Protein AF-A0A2P5DE69-F1 (afdb_monomer_lite)

Sequence (50 aa):
MENELAHHISSLIKVYRDGRVERLTGTSTVPSSLDPKTGVHSNDVVISPE

Secondary structure (DSSP, 8-state):
-TT-EEEEETTTEEEETTS-EEE-S--------B-TTT--B-----S---

Organism: Trema orientale (NCBI:txid63057)

Structure (mmCIF, N/CA/C/O backbone):
data_AF-A0A2P5DE69-F1
#
_entry.id   AF-A0A2P5DE69-F1
#
loop_
_atom_site.group_PDB
_atom_site.id
_atom_site.type_symbol
_atom_site.label_atom_id
_atom_site.label_alt_id
_atom_site.label_comp_id
_atom_site.label_asym_id
_atom_site.label_entity_id
_atom_site.label_seq_id
_atom_site.pdbx_PDB_ins_code
_atom_site.Cartn_x
_atom_site.Cartn_y
_atom_site.Cartn_z
_atom_site.occupancy
_atom_site.B_iso_or_equiv
_atom_site.auth_seq_id
_atom_site.auth_comp_id
_atom_site.auth_asym_id
_atom_site.auth_atom_id
_atom_site.pdbx_PDB_model_num
ATOM 1 N N . MET A 1 1 ? 17.518 -1.705 -21.944 1.00 62.78 1 MET A N 1
ATOM 2 C CA . MET A 1 1 ? 16.136 -1.215 -21.749 1.00 62.78 1 MET A CA 1
ATOM 3 C C . MET A 1 1 ? 15.474 -1.791 -20.497 1.00 62.78 1 MET A C 1
ATOM 5 O O . MET A 1 1 ? 14.749 -1.045 -19.864 1.00 62.78 1 MET A O 1
ATOM 9 N N . GLU A 1 2 ? 15.768 -3.030 -20.070 1.00 66.00 2 GLU A N 1
ATOM 10 C CA . GLU A 1 2 ? 15.147 -3.684 -18.886 1.00 66.00 2 GLU A CA 1
ATOM 11 C C . GLU A 1 2 ? 15.271 -2.948 -17.530 1.00 66.00 2 GLU A C 1
ATOM 13 O O . GLU A 1 2 ? 14.576 -3.283 -16.578 1.00 66.00 2 GLU A O 1
ATOM 18 N N . ASN A 1 3 ? 16.132 -1.930 -17.414 1.00 84.06 3 ASN A N 1
ATOM 19 C CA . ASN A 1 3 ? 16.331 -1.176 -16.168 1.00 84.06 3 ASN A CA 1
ATOM 20 C C . ASN A 1 3 ? 16.043 0.326 -16.300 1.00 84.06 3 ASN A C 1
ATOM 22 O O . ASN A 1 3 ? 16.416 1.103 -15.422 1.00 84.06 3 ASN A O 1
ATOM 26 N N . GLU A 1 4 ? 15.391 0.754 -17.383 1.00 95.44 4 GLU A N 1
ATOM 27 C CA . GLU A 1 4 ? 14.969 2.147 -17.509 1.00 95.44 4 GLU A CA 1
ATOM 28 C C . GLU A 1 4 ? 13.740 2.414 -16.630 1.00 95.44 4 GLU A C 1
ATOM 30 O O . GLU A 1 4 ? 12.703 1.756 -16.755 1.00 95.44 4 GLU A O 1
ATOM 35 N N . LEU A 1 5 ? 13.858 3.396 -15.735 1.00 95.56 5 LEU A N 1
ATOM 36 C CA . LEU A 1 5 ? 12.777 3.809 -14.848 1.00 95.56 5 LEU A CA 1
ATOM 37 C C . LEU A 1 5 ? 11.851 4.796 -15.564 1.00 95.56 5 LEU A C 1
ATOM 39 O O . LEU A 1 5 ? 12.289 5.836 -16.052 1.00 95.56 5 LEU A O 1
ATOM 43 N N . ALA A 1 6 ? 10.556 4.487 -15.575 1.00 96.50 6 ALA A N 1
ATOM 44 C CA . ALA A 1 6 ? 9.506 5.425 -15.958 1.00 96.50 6 ALA A CA 1
ATOM 45 C C . ALA A 1 6 ? 9.206 6.402 -14.810 1.00 96.50 6 ALA A C 1
ATOM 47 O O . ALA A 1 6 ? 9.091 7.606 -15.031 1.00 96.50 6 ALA A O 1
ATOM 48 N N . HIS A 1 7 ? 9.129 5.882 -13.579 1.00 96.19 7 HIS A N 1
ATOM 49 C CA . HIS A 1 7 ? 8.933 6.671 -12.365 1.00 96.19 7 HIS A CA 1
ATOM 50 C C . HIS A 1 7 ? 9.791 6.137 -11.221 1.00 96.19 7 HIS A C 1
ATOM 52 O O . HIS A 1 7 ? 9.893 4.927 -11.005 1.00 96.19 7 HIS A O 1
ATOM 58 N N . HIS A 1 8 ? 10.369 7.056 -10.452 1.00 96.44 8 HIS A N 1
ATOM 59 C CA . HIS A 1 8 ? 11.135 6.738 -9.257 1.00 96.44 8 HIS A CA 1
ATOM 60 C C . HIS A 1 8 ? 10.748 7.694 -8.136 1.00 96.44 8 HIS A C 1
ATOM 62 O O . HIS A 1 8 ? 11.033 8.888 -8.205 1.00 96.44 8 HIS A O 1
ATOM 68 N N . ILE A 1 9 ? 10.106 7.156 -7.101 1.00 96.00 9 ILE A N 1
ATOM 69 C CA . ILE A 1 9 ? 9.827 7.891 -5.871 1.00 96.00 9 ILE A CA 1
ATOM 70 C C . ILE A 1 9 ? 10.681 7.249 -4.789 1.00 96.00 9 ILE A C 1
ATOM 72 O O . ILE A 1 9 ? 10.427 6.112 -4.380 1.00 96.00 9 ILE A O 1
ATOM 76 N N . SER A 1 10 ? 11.727 7.972 -4.381 1.00 94.88 10 SER A N 1
ATOM 77 C CA . SER A 1 10 ? 12.763 7.460 -3.483 1.00 94.88 10 SER A CA 1
ATOM 78 C C . SER A 1 10 ? 12.157 6.774 -2.261 1.00 94.88 10 SER A C 1
ATOM 80 O O . SER A 1 10 ? 11.256 7.313 -1.621 1.00 94.88 10 SER A O 1
ATOM 82 N N . SER A 1 11 ? 12.667 5.582 -1.948 1.00 93.31 11 SER A N 1
ATOM 83 C CA . SER A 1 11 ? 12.260 4.737 -0.813 1.00 93.31 11 SER A CA 1
ATOM 84 C C . SER A 1 11 ? 10.820 4.203 -0.838 1.00 93.31 11 SER A C 1
ATOM 86 O O . SER A 1 11 ? 10.476 3.391 0.018 1.00 93.31 11 SER A O 1
ATOM 88 N N . LEU A 1 12 ? 9.987 4.610 -1.802 1.00 95.69 12 LEU A N 1
ATOM 89 C CA . LEU A 1 12 ? 8.587 4.194 -1.893 1.00 95.69 12 LEU A CA 1
ATOM 90 C C . LEU A 1 12 ? 8.365 3.164 -3.002 1.00 95.69 12 LEU A C 1
ATOM 92 O O . LEU A 1 12 ? 7.932 2.040 -2.735 1.00 95.69 12 LEU A O 1
ATOM 96 N N . ILE A 1 13 ? 8.655 3.544 -4.247 1.00 96.81 13 ILE A N 1
ATOM 97 C CA . ILE A 1 13 ? 8.280 2.762 -5.428 1.00 96.81 13 ILE A CA 1
ATOM 98 C C . ILE A 1 13 ? 9.216 3.032 -6.611 1.00 96.81 13 ILE A C 1
ATOM 100 O O . ILE A 1 13 ? 9.659 4.163 -6.839 1.00 96.81 13 ILE A O 1
ATOM 104 N N . LYS A 1 14 ? 9.474 1.986 -7.399 1.00 96.75 14 LYS A N 1
ATOM 105 C CA . LYS A 1 14 ? 10.079 2.077 -8.733 1.00 96.75 14 LYS A CA 1
ATOM 106 C C . LYS A 1 14 ? 9.136 1.469 -9.759 1.00 96.75 14 LYS A C 1
ATOM 108 O O . LYS A 1 14 ? 8.645 0.359 -9.565 1.00 96.75 14 LYS A O 1
ATOM 113 N N . VAL A 1 15 ? 8.918 2.192 -10.849 1.00 97.06 15 VAL A N 1
ATOM 114 C CA . VAL A 1 15 ? 8.142 1.727 -12.000 1.00 97.06 15 VAL A CA 1
ATOM 115 C C . VAL A 1 15 ? 9.062 1.728 -13.208 1.00 97.06 15 VAL A C 1
ATOM 117 O O . VAL A 1 15 ? 9.619 2.768 -13.569 1.00 97.06 15 VAL A O 1
ATOM 120 N N . TYR A 1 16 ? 9.235 0.563 -13.815 1.00 97.19 16 TYR A N 1
ATOM 121 C CA . TYR A 1 16 ? 10.077 0.353 -14.985 1.00 97.19 16 TYR A CA 1
ATOM 122 C C . TYR A 1 16 ? 9.265 0.528 -16.271 1.00 97.19 16 TYR A C 1
ATOM 124 O O . TYR A 1 16 ? 8.048 0.342 -16.294 1.00 97.19 16 TYR A O 1
ATOM 132 N N . ARG A 1 17 ? 9.941 0.905 -17.361 1.00 96.38 17 ARG A N 1
ATOM 133 C CA . ARG A 1 17 ? 9.313 1.108 -18.681 1.00 96.38 17 ARG A CA 1
ATOM 134 C C . ARG A 1 17 ? 8.693 -0.163 -19.265 1.00 96.38 17 ARG A C 1
ATOM 136 O O . ARG A 1 17 ? 7.765 -0.061 -20.058 1.00 96.38 17 ARG A O 1
ATOM 143 N N . ASP A 1 18 ? 9.187 -1.331 -18.865 1.00 95.12 18 ASP A N 1
ATOM 144 C CA . ASP A 1 18 ? 8.660 -2.646 -19.249 1.00 95.12 18 ASP A CA 1
ATOM 145 C C . ASP A 1 18 ? 7.389 -3.050 -18.471 1.00 95.12 18 ASP A C 1
ATOM 147 O O . ASP A 1 18 ? 6.824 -4.112 -18.720 1.00 95.12 18 ASP A O 1
ATOM 151 N N . GLY A 1 19 ? 6.925 -2.205 -17.543 1.00 93.94 19 GLY A N 1
ATOM 152 C CA . GLY A 1 19 ? 5.737 -2.434 -16.722 1.00 93.94 19 GLY A CA 1
ATOM 153 C C . GLY A 1 19 ? 6.020 -3.076 -15.363 1.00 93.94 19 GLY A C 1
ATOM 154 O O . GLY A 1 19 ? 5.106 -3.175 -14.544 1.00 93.94 19 GLY A O 1
ATOM 155 N N . ARG A 1 20 ? 7.263 -3.476 -15.066 1.00 95.75 20 ARG A N 1
ATOM 156 C CA . ARG A 1 20 ? 7.623 -4.012 -13.748 1.00 95.75 20 ARG A CA 1
ATOM 157 C C . ARG A 1 20 ? 7.485 -2.938 -12.668 1.00 95.75 20 ARG A C 1
ATOM 159 O O . ARG A 1 20 ? 7.880 -1.785 -12.852 1.00 95.75 20 ARG A O 1
ATOM 166 N N . VAL A 1 21 ? 6.964 -3.331 -11.507 1.00 95.50 21 VAL A N 1
ATOM 167 C CA . VAL A 1 21 ? 6.802 -2.449 -10.343 1.00 95.50 21 VAL A CA 1
ATOM 168 C C . VAL A 1 21 ? 7.485 -3.065 -9.129 1.00 95.50 21 VAL A C 1
ATOM 170 O O . VAL A 1 21 ? 7.176 -4.186 -8.736 1.00 95.50 21 VAL A O 1
ATOM 173 N N . GLU A 1 22 ? 8.380 -2.308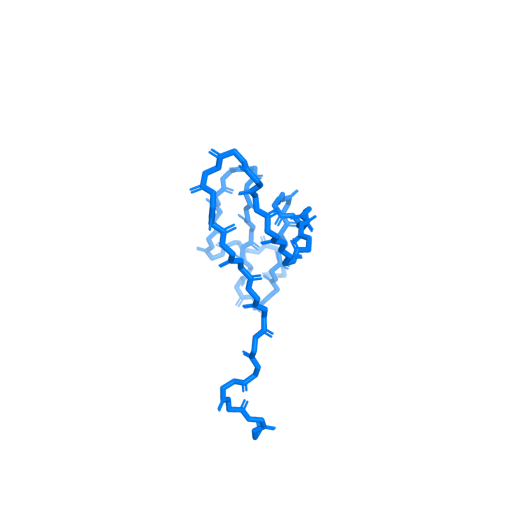 -8.498 1.00 95.50 22 GLU A N 1
ATOM 174 C CA . GLU A 1 22 ? 8.959 -2.650 -7.197 1.00 95.50 22 GLU A CA 1
ATOM 175 C C . GLU A 1 22 ? 8.349 -1.749 -6.117 1.00 95.50 22 GLU A C 1
ATOM 177 O O . GLU A 1 22 ? 8.597 -0.540 -6.088 1.00 95.50 22 GLU A O 1
ATOM 182 N N . ARG A 1 23 ? 7.560 -2.339 -5.211 1.00 95.19 23 ARG A N 1
ATOM 183 C CA . ARG A 1 23 ? 7.062 -1.676 -3.995 1.00 95.19 23 ARG A CA 1
ATOM 184 C C . ARG A 1 23 ? 8.071 -1.890 -2.870 1.00 95.19 23 ARG A C 1
ATOM 186 O O . ARG A 1 23 ? 8.235 -3.012 -2.404 1.00 95.19 23 ARG A O 1
ATOM 193 N N . LEU A 1 24 ? 8.747 -0.824 -2.449 1.00 95.44 24 LEU A N 1
ATOM 194 C CA . LEU A 1 24 ? 9.873 -0.913 -1.512 1.00 95.44 24 LEU A CA 1
ATOM 195 C C . LEU A 1 24 ? 9.441 -0.801 -0.041 1.00 95.44 24 LEU A C 1
ATOM 197 O O . LEU A 1 24 ? 10.147 -1.276 0.842 1.00 95.44 24 LEU A O 1
ATOM 201 N N . THR A 1 25 ? 8.285 -0.188 0.232 1.00 94.56 25 THR A N 1
ATOM 202 C CA . THR A 1 25 ? 7.725 -0.034 1.585 1.00 94.56 25 THR A CA 1
ATOM 203 C C . THR A 1 25 ? 6.190 -0.057 1.571 1.00 94.56 25 THR A C 1
ATOM 205 O O . THR A 1 25 ? 5.566 -0.101 0.509 1.00 94.56 25 THR A O 1
ATOM 208 N N . GLY A 1 26 ? 5.568 -0.034 2.754 1.00 89.81 26 GLY A N 1
ATOM 209 C CA . GLY A 1 26 ? 4.110 0.035 2.911 1.00 89.81 26 GLY A CA 1
ATOM 210 C C . GLY A 1 26 ? 3.380 -1.276 2.603 1.00 89.81 26 GLY A C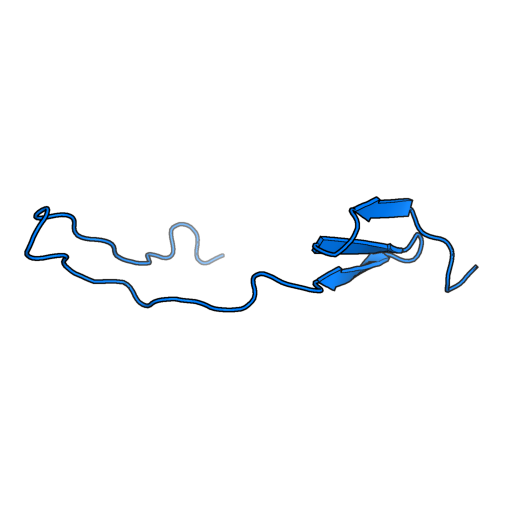 1
ATOM 211 O O . GLY A 1 26 ? 2.253 -1.252 2.114 1.00 89.81 26 GLY A O 1
ATOM 212 N N . THR A 1 27 ? 4.029 -2.423 2.827 1.00 92.38 27 THR A N 1
ATOM 213 C CA . THR A 1 27 ? 3.414 -3.759 2.693 1.00 92.38 27 THR A CA 1
ATOM 214 C C . THR A 1 27 ? 2.825 -4.287 4.000 1.00 92.38 27 THR A C 1
ATOM 216 O O . THR A 1 27 ? 2.081 -5.264 3.975 1.00 92.38 27 THR A O 1
ATOM 219 N N . SER A 1 28 ? 3.134 -3.647 5.132 1.00 94.69 28 SER A N 1
ATOM 220 C CA . SER A 1 28 ? 2.500 -3.956 6.414 1.00 94.69 28 SER A CA 1
ATOM 221 C C . SER A 1 28 ? 1.006 -3.635 6.356 1.00 94.69 28 SER A C 1
ATOM 223 O O . SER A 1 28 ? 0.611 -2.614 5.794 1.00 94.69 28 SER A O 1
ATOM 225 N N . THR A 1 29 ? 0.188 -4.502 6.946 1.00 94.75 29 THR A N 1
ATOM 226 C CA . THR A 1 29 ? -1.271 -4.365 7.000 1.00 94.75 29 THR A CA 1
ATOM 227 C C . THR A 1 29 ? -1.761 -4.533 8.433 1.00 94.75 29 THR A C 1
ATOM 229 O O . THR A 1 29 ? -1.084 -5.132 9.270 1.00 94.75 29 THR A O 1
ATOM 232 N N . VAL A 1 30 ? -2.942 -3.987 8.718 1.00 93.62 30 VAL A N 1
ATOM 233 C CA . VAL A 1 30 ? -3.683 -4.222 9.961 1.00 93.62 30 VAL A CA 1
ATOM 234 C C . VAL A 1 30 ? -5.069 -4.754 9.598 1.00 93.62 30 VAL A C 1
ATOM 236 O O . VAL A 1 30 ? -5.629 -4.295 8.602 1.00 93.62 30 VAL A O 1
ATOM 239 N N . PRO A 1 31 ? -5.622 -5.720 10.349 1.00 95.38 31 PRO A N 1
ATOM 240 C CA . PRO A 1 31 ? -6.956 -6.230 10.071 1.00 95.38 31 PRO A CA 1
ATOM 241 C C . PRO A 1 31 ? -8.032 -5.189 10.400 1.00 95.38 31 PRO A C 1
ATOM 243 O O . PRO A 1 31 ? -7.832 -4.293 11.227 1.00 95.38 31 PRO A O 1
ATOM 246 N N . SER A 1 32 ? -9.205 -5.362 9.796 1.00 96.75 32 SER A N 1
ATOM 247 C CA . SER A 1 32 ? -10.443 -4.711 10.224 1.00 96.75 32 SER A CA 1
ATOM 248 C C . SER A 1 32 ? -10.667 -4.879 11.730 1.00 96.75 32 SER A C 1
ATOM 250 O O . SER A 1 32 ? -10.482 -5.977 12.265 1.00 96.75 32 SER A O 1
ATOM 252 N N . SER A 1 33 ? -11.063 -3.815 12.429 1.00 96.94 33 SER A N 1
ATOM 253 C CA . SER A 1 33 ? -11.282 -3.876 13.879 1.00 96.94 33 SER A CA 1
ATOM 254 C C . SER A 1 33 ? -12.246 -2.802 14.388 1.00 96.94 33 SER A C 1
ATOM 256 O O . SER A 1 33 ? -12.576 -1.844 13.688 1.00 96.94 33 SER A O 1
ATOM 258 N N . LEU A 1 34 ? -12.696 -2.984 15.633 1.00 97.44 34 LEU A N 1
ATOM 259 C CA . LEU A 1 34 ? -13.365 -1.964 16.434 1.00 97.44 34 LEU A CA 1
ATOM 260 C C . LEU A 1 34 ? -12.330 -1.323 17.361 1.00 97.44 34 LEU A C 1
ATOM 262 O O . LEU A 1 34 ? -11.775 -2.012 18.216 1.00 97.44 34 LEU A O 1
ATOM 266 N N . ASP A 1 35 ? -12.103 -0.020 17.233 1.00 97.19 35 ASP A N 1
ATOM 267 C CA . ASP A 1 35 ? -11.304 0.740 18.192 1.00 97.19 35 ASP A CA 1
ATOM 268 C C . ASP A 1 35 ? -12.194 1.177 19.372 1.00 97.19 35 ASP A C 1
ATOM 270 O O . ASP A 1 35 ? -13.009 2.090 19.215 1.00 97.19 35 ASP A O 1
ATOM 274 N N . PRO A 1 36 ? -12.050 0.589 20.578 1.00 95.94 36 PRO A N 1
ATOM 275 C CA . PRO A 1 36 ? -12.894 0.922 21.725 1.00 95.94 36 PRO A CA 1
ATOM 276 C C . PRO A 1 36 ? -12.653 2.340 22.258 1.00 95.94 36 PRO A C 1
ATOM 278 O O . PRO A 1 36 ? -13.496 2.868 22.979 1.00 95.94 36 PRO A O 1
ATOM 281 N N . LYS A 1 37 ? -11.515 2.967 21.930 1.00 97.81 37 LYS A N 1
ATOM 282 C CA . LYS A 1 37 ? -11.189 4.323 22.384 1.00 97.81 37 LYS A CA 1
ATOM 283 C C . LYS A 1 37 ? -11.955 5.377 21.592 1.00 97.81 37 LYS A C 1
ATOM 285 O O . LYS A 1 37 ? -12.356 6.391 22.155 1.00 97.81 37 LYS A O 1
ATOM 290 N N . THR A 1 38 ? -12.110 5.159 20.290 1.00 97.12 38 THR A N 1
ATOM 291 C CA . THR A 1 38 ? -12.749 6.118 19.377 1.00 97.12 38 THR A CA 1
ATOM 292 C C . THR A 1 38 ? -14.148 5.688 18.941 1.00 97.12 38 THR A C 1
ATOM 294 O O . THR A 1 38 ? -14.905 6.512 18.437 1.00 97.12 38 THR A O 1
ATOM 297 N N . GLY A 1 39 ? -14.505 4.417 19.135 1.00 96.94 39 GLY A N 1
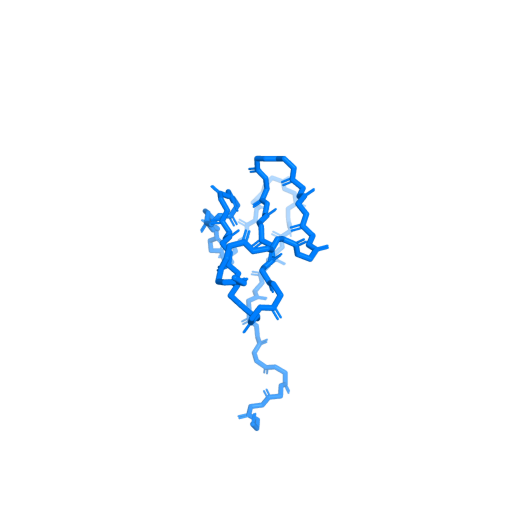ATOM 298 C CA . GLY A 1 39 ? -15.737 3.813 18.631 1.00 96.94 39 GLY A CA 1
ATOM 299 C C . GLY A 1 39 ? -15.721 3.551 17.122 1.00 96.94 39 GLY A C 1
ATOM 300 O O . GLY A 1 39 ? -16.750 3.175 16.564 1.00 96.94 39 GLY A O 1
ATOM 301 N N . VAL A 1 40 ? -14.585 3.759 16.445 1.00 98.12 40 VAL A N 1
ATOM 302 C CA . VAL A 1 40 ? -14.464 3.554 14.998 1.00 98.12 40 VAL A CA 1
ATOM 303 C C . VAL A 1 40 ? -14.437 2.062 14.690 1.00 98.12 40 VAL A C 1
ATOM 305 O O . VAL A 1 40 ? -13.646 1.315 15.259 1.00 98.12 40 VAL A O 1
ATOM 308 N N . HIS A 1 41 ? -15.280 1.643 13.750 1.00 97.81 41 HIS A N 1
ATOM 309 C CA . HIS A 1 41 ? -15.330 0.281 13.235 1.00 97.81 41 HIS A CA 1
ATOM 310 C C . HIS A 1 41 ? -14.936 0.267 11.756 1.00 97.81 41 HIS A C 1
ATOM 312 O O . HIS A 1 41 ? -15.513 1.008 10.959 1.00 97.81 41 HIS A O 1
ATOM 318 N N . SER A 1 42 ? -13.983 -0.588 11.386 1.00 97.44 42 SER A N 1
ATOM 319 C CA . SER A 1 42 ? -13.587 -0.832 9.996 1.00 97.44 42 SER A CA 1
ATOM 320 C C . SER A 1 42 ? -13.918 -2.262 9.580 1.00 97.44 42 SER A C 1
ATOM 322 O O . SER A 1 42 ? -13.907 -3.169 10.407 1.00 97.44 42 SER A O 1
ATOM 324 N N . ASN A 1 43 ? -14.229 -2.467 8.299 1.00 96.75 43 ASN A N 1
ATOM 325 C CA . ASN A 1 43 ? -14.440 -3.788 7.711 1.00 96.75 43 ASN A CA 1
ATOM 326 C C . ASN A 1 43 ? -14.074 -3.775 6.223 1.00 96.75 43 ASN A C 1
ATOM 328 O O . ASN A 1 43 ? -14.344 -2.787 5.539 1.00 96.75 43 ASN A O 1
ATOM 332 N N . ASP A 1 44 ? -13.535 -4.887 5.731 1.00 96.25 44 ASP A N 1
ATOM 333 C CA . ASP A 1 44 ? -13.246 -5.087 4.311 1.00 96.25 44 ASP A CA 1
ATOM 334 C C . ASP A 1 44 ? -14.447 -5.765 3.628 1.00 96.25 44 ASP A C 1
ATOM 336 O O . ASP A 1 44 ? -14.990 -6.751 4.132 1.00 96.25 44 ASP A O 1
ATOM 340 N N . VAL A 1 45 ? -14.896 -5.233 2.486 1.00 95.69 45 VAL A N 1
ATOM 341 C CA . VAL A 1 45 ? -16.046 -5.758 1.724 1.00 95.69 45 VAL A CA 1
ATOM 342 C C . VAL A 1 45 ? -15.722 -5.755 0.231 1.00 9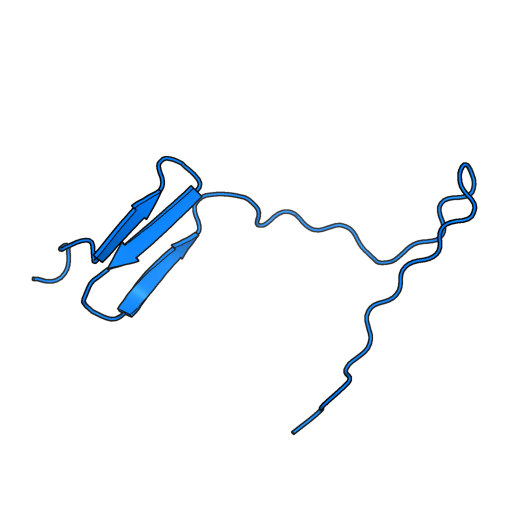5.69 45 VAL A C 1
ATOM 344 O O . VAL A 1 45 ? -15.235 -4.758 -0.299 1.00 95.69 45 VAL A O 1
ATOM 347 N N . VAL A 1 46 ? -16.025 -6.856 -0.461 1.00 96.75 46 VAL A N 1
ATOM 348 C CA . VAL A 1 46 ? 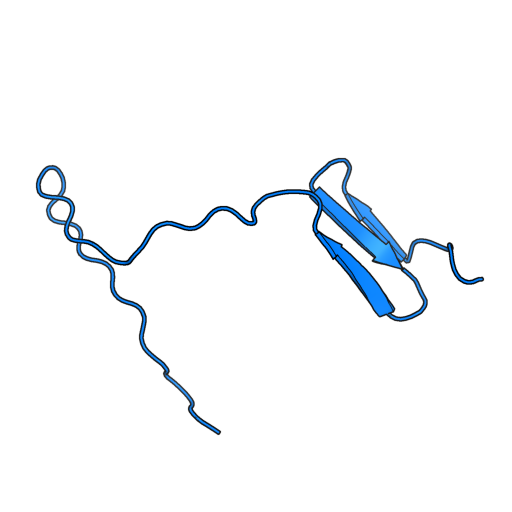-15.959 -6.926 -1.929 1.00 96.75 46 VAL A CA 1
ATOM 349 C C . VAL A 1 46 ? -17.199 -6.248 -2.506 1.00 96.75 46 VAL A C 1
ATOM 351 O O . VAL A 1 46 ? -18.317 -6.696 -2.266 1.00 96.75 46 VAL A O 1
ATOM 354 N N . ILE A 1 47 ? -17.002 -5.158 -3.249 1.00 96.56 47 ILE A N 1
ATOM 355 C CA . ILE A 1 47 ? -18.100 -4.383 -3.854 1.00 96.56 47 ILE A CA 1
ATOM 356 C C . ILE A 1 47 ? -18.484 -4.944 -5.229 1.00 96.56 47 ILE A C 1
ATOM 358 O O . ILE A 1 47 ? -19.663 -5.004 -5.562 1.00 96.56 47 ILE A O 1
ATOM 362 N N . SER A 1 48 ? -17.494 -5.365 -6.013 1.00 96.31 48 SER A N 1
ATOM 363 C CA . SER A 1 48 ? -17.653 -5.904 -7.362 1.00 96.31 48 SER A CA 1
ATOM 364 C C . SER A 1 48 ? -16.833 -7.200 -7.437 1.00 96.31 48 SER A C 1
ATOM 366 O O . SER A 1 48 ? -15.612 -7.147 -7.268 1.00 96.31 48 SER A O 1
ATOM 368 N N . PRO A 1 49 ? -17.496 -8.368 -7.529 1.00 91.62 49 PRO A N 1
ATOM 369 C CA . PRO A 1 49 ? -16.839 -9.674 -7.514 1.00 91.62 49 PRO A CA 1
ATOM 370 C C . PRO A 1 49 ? -16.475 -10.203 -8.911 1.00 91.62 49 PRO A C 1
ATOM 372 O O . PRO A 1 49 ? -15.994 -11.332 -9.000 1.00 91.62 49 PRO A O 1
ATOM 375 N N . GLU A 1 50 ? -16.776 -9.448 -9.972 1.00 83.88 50 GLU A N 1
ATOM 376 C CA . GLU A 1 50 ? -16.515 -9.832 -11.368 1.00 83.88 50 GLU A CA 1
ATOM 377 C C . GLU A 1 50 ? -15.031 -9.896 -11.759 1.00 83.88 50 GLU A C 1
ATOM 379 O O . GLU A 1 50 ? -14.203 -9.146 -11.192 1.00 83.88 50 GLU A O 1
#

Radius of gyration: 17.61 Å; chains: 1; bounding box: 34×18×44 Å

Foldseek 3Di:
DQPAFPDDDPQAWTAHP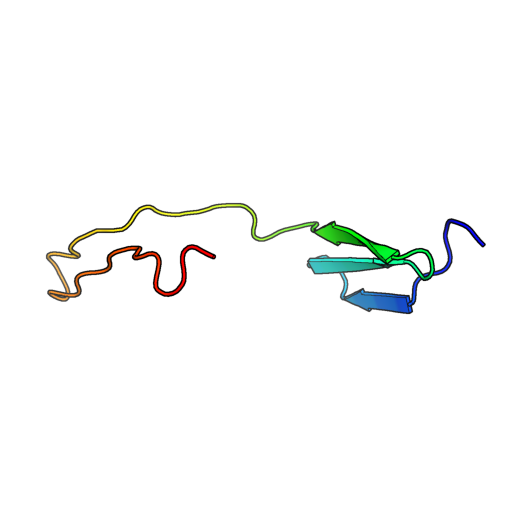VGDIDGRDDPDDDAFDQDPVVRDGDHDDDPDPD

pLDDT: mean 94.04, std 6.67, range [62.78, 98.12]